Protein AF-A0AAU9UPU5-F1 (afdb_monomer)

Solvent-accessible surface area (backbone atoms only — not comparable to full-atom values): 10399 Å² total; per-residue (Å²): 102,72,66,63,55,52,35,50,75,67,68,75,51,56,76,68,58,52,52,52,48,52,71,71,62,51,58,56,67,58,49,52,31,42,51,26,51,74,71,73,43,89,63,78,90,75,78,56,68,68,60,50,52,50,53,52,50,42,36,72,77,32,57,67,57,37,53,50,56,28,58,77,49,67,58,55,52,82,56,70,72,55,53,53,55,62,55,66,74,54,82,80,69,72,77,83,51,70,66,56,53,53,51,52,50,55,53,47,73,74,38,99,54,90,79,84,83,83,89,46,75,48,81,42,84,49,78,65,52,82,43,80,38,84,85,82,71,45,76,44,37,47,65,71,87,70,80,70,81,92,54,96,83,55,58,65,26,49,60,46,81,44,77,56,85,130

Structure (mmCIF, N/CA/C/O backbone):
data_AF-A0AAU9UPU5-F1
#
_entry.id   AF-A0AAU9UPU5-F1
#
loop_
_atom_site.group_PDB
_atom_site.id
_atom_site.type_symbol
_atom_site.label_atom_id
_atom_site.label_alt_id
_atom_site.label_comp_id
_atom_site.label_asym_id
_atom_site.label_entity_id
_atom_site.label_seq_id
_atom_site.pdbx_PDB_ins_code
_atom_site.Cartn_x
_atom_site.Cartn_y
_atom_site.Cartn_z
_atom_site.occupancy
_atom_site.B_iso_or_equiv
_atom_site.auth_seq_id
_atom_site.auth_comp_id
_atom_site.auth_asym_id
_atom_site.auth_atom_id
_atom_site.pdbx_PDB_model_num
ATOM 1 N N . MET A 1 1 ? -16.193 -2.810 20.680 1.00 52.62 1 MET A N 1
ATOM 2 C CA . MET A 1 1 ? -16.880 -3.700 21.643 1.00 52.62 1 MET A CA 1
ATOM 3 C C . MET A 1 1 ? -17.464 -2.998 22.872 1.00 52.62 1 MET A C 1
ATOM 5 O O . MET A 1 1 ? -18.493 -3.459 23.329 1.00 52.62 1 MET A O 1
ATOM 9 N N . ILE A 1 2 ? -16.919 -1.869 23.353 1.00 50.88 2 ILE A N 1
ATOM 10 C CA . ILE A 1 2 ? -17.401 -1.169 24.572 1.00 50.88 2 ILE A CA 1
ATOM 11 C C . ILE A 1 2 ? -18.915 -0.845 24.542 1.00 50.88 2 ILE A C 1
ATOM 13 O O . ILE A 1 2 ? -19.618 -1.063 25.519 1.00 50.88 2 ILE A O 1
ATOM 17 N N . PHE A 1 3 ? -19.450 -0.414 23.395 1.00 55.78 3 PHE A N 1
ATOM 18 C CA . PHE A 1 3 ? -20.846 0.033 23.287 1.00 55.78 3 PHE A CA 1
ATOM 19 C C . PHE A 1 3 ? -21.888 -1.099 23.359 1.00 55.78 3 PHE A C 1
ATOM 21 O O . PHE A 1 3 ? -22.980 -0.901 23.877 1.00 55.78 3 PHE A O 1
ATOM 28 N N . LYS A 1 4 ? -21.567 -2.297 22.854 1.00 60.09 4 LYS A N 1
ATOM 29 C CA . LYS A 1 4 ? -22.491 -3.447 22.846 1.00 60.09 4 LYS A CA 1
ATOM 30 C C . LYS A 1 4 ? -22.747 -3.949 24.262 1.00 60.09 4 LYS A C 1
ATOM 32 O O . LYS A 1 4 ? -23.889 -4.228 24.621 1.00 60.09 4 LYS A O 1
ATOM 37 N N . ASP A 1 5 ? -21.685 -4.021 25.054 1.00 64.50 5 ASP A N 1
ATOM 38 C CA . ASP A 1 5 ? -21.752 -4.499 26.429 1.00 64.50 5 ASP A CA 1
ATOM 39 C C . ASP A 1 5 ? -22.408 -3.452 27.340 1.00 64.50 5 ASP A C 1
ATOM 41 O O . ASP A 1 5 ? -23.232 -3.815 28.173 1.00 64.50 5 ASP A O 1
ATOM 45 N N . GLU A 1 6 ? -22.164 -2.154 27.113 1.00 68.19 6 GLU A N 1
ATOM 46 C CA . GLU A 1 6 ? -22.852 -1.066 27.827 1.00 68.19 6 GLU A CA 1
ATOM 47 C C . GLU A 1 6 ? -24.354 -0.991 27.506 1.00 68.19 6 GLU A C 1
ATOM 49 O O . GLU A 1 6 ? -25.174 -0.822 28.412 1.00 68.19 6 GLU A O 1
ATOM 54 N N . LEU A 1 7 ? -24.741 -1.140 26.234 1.00 68.12 7 LEU A N 1
ATOM 55 C CA . LEU A 1 7 ? -26.146 -1.125 25.812 1.00 68.12 7 LEU A CA 1
ATOM 56 C C . LEU A 1 7 ? -26.923 -2.334 26.346 1.00 68.12 7 LEU A C 1
ATOM 58 O O . LEU A 1 7 ? -28.079 -2.191 26.750 1.00 68.12 7 LEU A O 1
ATOM 62 N N . LYS A 1 8 ? -26.274 -3.505 26.389 1.00 67.31 8 LYS A N 1
ATOM 63 C CA . LYS A 1 8 ? -26.828 -4.714 27.007 1.00 67.31 8 LYS A CA 1
ATOM 64 C C . LYS A 1 8 ? -26.928 -4.578 28.525 1.00 67.31 8 LYS A C 1
ATOM 66 O O . LYS A 1 8 ? -27.978 -4.881 29.076 1.00 67.31 8 LYS A O 1
ATOM 71 N N . GLN A 1 9 ? -25.889 -4.075 29.198 1.00 74.81 9 GLN A N 1
ATOM 72 C CA . GLN A 1 9 ? -25.905 -3.868 30.654 1.00 74.81 9 GLN A CA 1
ATOM 73 C C . GLN A 1 9 ? -26.984 -2.878 31.099 1.00 74.81 9 GLN A C 1
ATOM 75 O O . GLN A 1 9 ? -27.560 -3.043 32.170 1.00 74.81 9 GLN A O 1
ATOM 80 N N . LYS A 1 10 ? -27.283 -1.865 30.279 1.00 81.25 10 LYS A N 1
ATOM 81 C CA . LYS A 1 10 ? -28.344 -0.888 30.556 1.00 81.25 10 LYS A CA 1
ATOM 82 C C . LYS A 1 10 ? -29.735 -1.314 30.066 1.00 81.25 10 LYS A C 1
ATOM 84 O O . LYS A 1 10 ? -30.668 -0.529 30.201 1.00 81.25 10 LYS A O 1
ATOM 89 N N . ASN A 1 11 ? -29.894 -2.528 29.522 1.00 73.12 11 ASN A N 1
ATOM 90 C CA . ASN A 1 11 ? -31.149 -3.036 28.944 1.00 73.12 11 ASN A CA 1
ATOM 91 C C . ASN A 1 11 ? -31.765 -2.121 27.863 1.00 73.12 11 ASN A C 1
ATOM 93 O O . ASN A 1 11 ? -32.976 -2.114 27.658 1.00 73.12 11 ASN A O 1
ATOM 97 N N . PHE A 1 12 ? -30.949 -1.346 27.145 1.00 76.94 12 PHE A N 1
ATOM 98 C CA . PHE A 1 12 ? -31.461 -0.404 26.143 1.00 76.94 12 PHE A CA 1
ATOM 99 C C . PHE A 1 12 ? -31.819 -1.059 24.811 1.00 76.94 12 PHE A C 1
ATOM 101 O O . PHE A 1 12 ? -32.556 -0.469 24.026 1.00 76.94 12 PHE A O 1
ATOM 108 N N . VAL A 1 13 ? -31.295 -2.255 24.530 1.00 77.12 13 VAL A N 1
ATOM 109 C CA . VAL A 1 13 ? -31.491 -2.913 23.237 1.00 77.12 13 VAL A CA 1
ATOM 110 C C . VAL A 1 13 ? -31.549 -4.433 23.403 1.00 77.12 13 VAL A C 1
ATOM 112 O O . VAL A 1 13 ? -30.810 -5.005 24.206 1.00 77.12 13 VAL A O 1
ATOM 115 N N . SER A 1 14 ? -32.412 -5.090 22.621 1.00 79.69 14 SER A N 1
ATOM 116 C CA . SER A 1 14 ? -32.501 -6.554 22.566 1.00 79.69 14 SER A CA 1
ATOM 117 C C . SER A 1 14 ? -31.230 -7.182 21.972 1.00 79.69 14 SER A C 1
ATOM 119 O O . SER A 1 14 ? -30.444 -6.518 21.289 1.00 79.69 14 SER A O 1
ATOM 121 N N . HIS A 1 15 ? -31.028 -8.484 22.204 1.00 71.38 15 HIS A N 1
ATOM 122 C CA . HIS A 1 15 ? -29.865 -9.201 21.678 1.00 71.38 15 HIS A CA 1
ATOM 123 C C . HIS A 1 15 ? -29.801 -9.181 20.142 1.00 71.38 15 HIS A C 1
ATOM 125 O O . HIS A 1 15 ? -28.729 -8.946 19.590 1.00 71.38 15 HIS A O 1
ATOM 131 N N . GLU A 1 16 ? -30.935 -9.382 19.466 1.00 76.69 16 GLU A N 1
ATOM 132 C CA . GLU A 1 16 ? -31.026 -9.381 17.999 1.00 76.69 16 GLU A CA 1
ATOM 133 C C . GLU A 1 16 ? -30.759 -7.991 17.419 1.00 76.69 16 GLU A C 1
ATOM 135 O O . GLU A 1 16 ? -29.966 -7.828 16.494 1.00 76.69 16 GLU A O 1
ATOM 140 N N . SER A 1 17 ? -31.344 -6.958 18.025 1.00 73.56 17 SER A N 1
ATOM 141 C CA . SER A 1 17 ? -31.123 -5.570 17.622 1.00 73.56 17 SER A CA 1
ATOM 142 C C . SER A 1 17 ? -29.662 -5.139 17.807 1.00 73.56 17 SER A C 1
ATOM 144 O O . SER A 1 17 ? -29.145 -4.365 17.010 1.00 73.56 17 SER A O 1
ATOM 146 N N . ALA A 1 18 ? -28.968 -5.654 18.827 1.00 67.00 18 ALA A N 1
ATOM 147 C CA . ALA A 1 18 ? -27.550 -5.371 19.043 1.00 67.00 18 ALA A CA 1
ATOM 148 C C . ALA A 1 18 ? -26.640 -5.992 17.967 1.00 67.00 18 ALA A C 1
ATOM 150 O O . ALA A 1 18 ? -25.597 -5.416 17.666 1.00 67.00 18 ALA A O 1
ATOM 151 N N . ILE A 1 19 ? -27.020 -7.144 17.402 1.00 68.56 19 ILE A N 1
ATOM 152 C CA . ILE A 1 19 ? -26.294 -7.780 16.291 1.00 68.56 19 ILE A CA 1
ATOM 153 C C . ILE A 1 19 ? -26.482 -6.959 15.011 1.00 68.56 19 ILE A C 1
ATOM 155 O O . ILE A 1 19 ? -25.497 -6.585 14.382 1.00 68.56 19 ILE A O 1
ATOM 159 N N . LEU A 1 20 ? -27.723 -6.579 14.690 1.00 70.69 20 LEU A N 1
ATOM 160 C CA . LEU A 1 20 ? -28.028 -5.707 13.548 1.00 70.69 20 LEU A CA 1
ATOM 161 C C . LEU A 1 20 ? -27.286 -4.365 13.618 1.00 70.69 20 LEU A C 1
ATOM 163 O O . LEU A 1 20 ? -26.744 -3.892 12.623 1.00 70.69 20 LEU A O 1
ATOM 167 N N . LEU A 1 21 ? -27.219 -3.753 14.804 1.00 67.00 21 LEU A N 1
ATOM 168 C CA . LEU A 1 21 ? -26.481 -2.504 15.000 1.00 67.00 21 LEU A CA 1
ATOM 169 C C . LEU A 1 21 ? -24.981 -2.659 14.720 1.00 67.00 21 LEU A C 1
ATOM 171 O O . LEU A 1 21 ? -24.366 -1.725 14.217 1.00 67.00 21 LEU A O 1
ATOM 175 N N . GLU A 1 22 ? -24.390 -3.812 15.023 1.00 65.06 22 GLU A N 1
ATOM 176 C CA . GLU A 1 22 ? -22.975 -4.086 14.753 1.00 65.06 22 GLU A CA 1
ATOM 177 C C . GLU A 1 22 ? -22.704 -4.233 13.248 1.00 65.06 22 GLU A C 1
ATOM 179 O O . GLU A 1 22 ? -21.711 -3.706 12.749 1.00 65.06 22 GLU A O 1
ATOM 184 N N . GLU A 1 23 ? -23.624 -4.856 12.512 1.00 67.75 23 GLU A N 1
ATOM 185 C CA . GLU A 1 23 ? -23.550 -4.964 11.051 1.00 67.75 23 GLU A CA 1
ATOM 186 C C . GLU A 1 23 ? -23.752 -3.608 10.355 1.00 67.75 23 GLU A C 1
ATOM 188 O O . GLU A 1 23 ? -23.053 -3.291 9.393 1.00 67.75 23 GLU A O 1
ATOM 193 N N . CYS A 1 24 ? -24.671 -2.773 10.851 1.00 64.69 24 CYS A N 1
ATOM 194 C CA . CYS A 1 24 ? -24.967 -1.471 10.250 1.00 64.69 24 CYS A CA 1
ATOM 195 C C . CYS A 1 24 ? -23.938 -0.383 10.583 1.00 64.69 24 CYS A C 1
ATOM 197 O O . CYS A 1 24 ? -23.727 0.527 9.782 1.00 64.69 24 CYS A O 1
ATOM 199 N N . ALA A 1 25 ? -23.328 -0.425 11.770 1.00 62.22 25 ALA A N 1
ATOM 200 C CA . ALA A 1 25 ? -22.508 0.678 12.264 1.00 62.22 25 ALA A CA 1
ATOM 201 C C . ALA A 1 25 ? -21.052 0.644 11.744 1.00 62.22 25 ALA A C 1
ATOM 203 O O . ALA A 1 25 ? -20.288 1.585 11.966 1.00 62.22 25 ALA A O 1
ATOM 204 N N . GLY A 1 26 ? -20.666 -0.396 10.999 1.00 69.81 26 GLY A N 1
ATOM 205 C CA . GLY A 1 26 ? -19.328 -0.522 10.423 1.00 69.81 26 GLY A CA 1
ATOM 206 C C . GLY A 1 26 ? -18.261 -0.871 11.465 1.00 69.81 26 GLY A C 1
ATOM 207 O O . GLY A 1 26 ? -18.549 -1.460 12.504 1.00 69.81 26 GLY A O 1
ATOM 208 N N . SER A 1 27 ? -16.994 -0.537 11.186 1.00 79.31 27 SER A N 1
ATOM 209 C CA . SER A 1 27 ? -15.873 -0.915 12.062 1.00 79.31 27 SER A CA 1
ATOM 210 C C . SER A 1 27 ? -16.070 -0.376 13.494 1.00 79.31 27 SER A C 1
ATOM 212 O O . SER A 1 27 ? -16.166 0.842 13.681 1.00 79.31 27 SER A O 1
ATOM 214 N N . PRO A 1 28 ? -16.044 -1.234 14.537 1.00 79.12 28 PRO A N 1
ATOM 215 C CA . PRO A 1 28 ? -16.175 -0.790 15.927 1.00 79.12 28 PRO A CA 1
ATOM 216 C C . PRO A 1 28 ? -15.097 0.220 16.340 1.00 79.12 28 PRO A C 1
ATOM 218 O O . PRO A 1 28 ? -15.329 1.097 17.178 1.00 79.12 28 PRO A O 1
ATOM 221 N N . GLU A 1 29 ? -13.904 0.109 15.751 1.00 84.94 29 GLU A N 1
ATOM 222 C CA . GLU A 1 29 ? -12.823 1.063 15.972 1.00 84.94 29 GLU A CA 1
ATOM 223 C C . GLU A 1 29 ? -13.163 2.432 15.363 1.00 84.94 29 GLU A C 1
ATOM 225 O O . GLU A 1 29 ? -12.948 3.461 16.003 1.00 84.94 29 GLU A O 1
ATOM 230 N N . PHE A 1 30 ? -13.754 2.460 14.167 1.00 84.94 30 PHE A N 1
ATOM 231 C CA . PHE A 1 30 ? -14.155 3.702 13.509 1.00 84.94 30 PHE A CA 1
ATOM 232 C C . PHE A 1 30 ? -15.189 4.473 14.342 1.00 84.94 30 PHE A C 1
ATOM 234 O O . PHE A 1 30 ? -14.986 5.651 14.640 1.00 84.94 30 PHE A O 1
ATOM 241 N N . LEU A 1 31 ? -16.230 3.788 14.820 1.00 83.56 31 LEU A N 1
ATOM 242 C CA . LEU A 1 31 ? -17.267 4.382 15.671 1.00 83.56 31 LEU A CA 1
ATOM 243 C C . LEU A 1 31 ? -16.703 4.961 16.970 1.00 83.56 31 LEU A C 1
ATOM 245 O O . LEU A 1 31 ? -17.003 6.093 17.342 1.00 83.56 31 LEU A O 1
ATOM 249 N N . SER A 1 32 ? -15.855 4.197 17.665 1.00 85.19 32 SER A N 1
ATOM 250 C CA . SER A 1 32 ? -15.246 4.666 18.917 1.00 85.19 32 SER A CA 1
ATOM 251 C C . SER A 1 32 ? -14.386 5.914 18.702 1.00 85.19 32 SER A C 1
ATOM 253 O O . SER A 1 32 ? -14.475 6.865 19.477 1.00 85.19 32 SER A O 1
ATOM 255 N N . ARG A 1 33 ? -13.624 5.973 17.603 1.00 88.12 33 ARG A N 1
ATOM 256 C CA . ARG A 1 33 ? -12.856 7.165 17.213 1.00 88.12 33 ARG A CA 1
ATOM 257 C C . ARG A 1 33 ? -13.751 8.365 16.915 1.00 88.12 33 ARG A C 1
ATOM 259 O O . ARG A 1 33 ? -13.420 9.468 17.345 1.00 88.12 33 ARG A O 1
ATOM 266 N N . GLN A 1 34 ? -14.873 8.175 16.219 1.00 86.75 34 GLN A N 1
ATOM 267 C CA . GLN A 1 34 ? -15.841 9.253 15.987 1.00 86.75 34 GLN A CA 1
ATOM 268 C C . GLN A 1 34 ? -16.391 9.809 17.303 1.00 86.75 34 GLN A C 1
ATOM 270 O O . GLN A 1 34 ? -16.428 11.026 17.486 1.00 86.75 34 GLN A O 1
ATOM 275 N N . ILE A 1 35 ? -16.753 8.933 18.242 1.00 85.31 35 ILE A N 1
ATOM 276 C CA . ILE A 1 35 ? -17.250 9.334 19.563 1.00 85.31 35 ILE A CA 1
ATOM 277 C C . ILE A 1 35 ? -16.186 10.135 20.319 1.00 85.31 35 ILE A C 1
ATOM 279 O O . ILE A 1 35 ? -16.488 11.226 20.800 1.00 85.31 35 ILE A O 1
ATOM 283 N N . PHE A 1 36 ? -14.941 9.650 20.382 1.00 88.50 36 PHE A N 1
ATOM 284 C CA . PHE A 1 36 ? -13.852 10.375 21.044 1.00 88.50 36 PHE A CA 1
ATOM 285 C C . PHE A 1 36 ? -13.644 11.764 20.437 1.00 88.50 36 PHE A C 1
ATOM 287 O O . PHE A 1 36 ? -13.553 12.747 21.169 1.00 88.50 36 PHE A O 1
ATOM 294 N N . LYS A 1 37 ? -13.665 11.877 19.103 1.00 86.62 37 LYS A N 1
ATOM 295 C CA . LYS A 1 37 ? -13.571 13.172 18.416 1.00 86.62 37 LYS A CA 1
ATOM 296 C C . LYS A 1 37 ? -14.721 14.112 18.755 1.00 86.62 37 LYS A C 1
ATOM 298 O O . LYS A 1 37 ? -14.471 15.291 18.985 1.00 86.62 37 LYS A O 1
ATOM 303 N N . HIS A 1 38 ? -15.952 13.610 18.813 1.00 85.81 38 HIS A N 1
ATOM 304 C CA . HIS A 1 38 ? -17.111 14.414 19.207 1.00 85.81 38 HIS A CA 1
ATOM 305 C C . HIS A 1 38 ? -17.072 14.845 20.677 1.00 85.81 38 HIS A C 1
ATOM 307 O O . HIS A 1 38 ? -17.527 15.939 20.994 1.00 85.81 38 HIS A O 1
ATOM 313 N N . ARG A 1 39 ? -16.508 14.019 21.566 1.00 87.00 39 ARG A N 1
ATOM 314 C CA . ARG A 1 39 ? -16.336 14.334 22.995 1.00 87.00 39 ARG A CA 1
ATOM 315 C C . ARG A 1 39 ? -15.109 15.203 23.296 1.00 87.00 39 ARG A C 1
ATOM 317 O O . ARG A 1 39 ? -14.938 15.625 24.432 1.00 87.00 39 ARG A O 1
ATOM 324 N N . GLY A 1 40 ? -14.250 15.467 22.307 1.00 85.12 40 GLY A N 1
ATOM 325 C CA . GLY A 1 40 ? -12.970 16.155 22.514 1.00 85.12 40 GLY A CA 1
ATOM 326 C C . GLY A 1 40 ? -11.920 15.305 23.241 1.00 85.12 40 GLY A C 1
ATOM 327 O O . GLY A 1 40 ? -10.920 15.831 23.723 1.00 85.12 40 GLY A O 1
ATOM 328 N N . GLU A 1 41 ? -12.129 13.991 23.315 1.00 87.38 41 GLU A N 1
ATOM 329 C CA . GLU A 1 41 ? -11.238 13.042 23.974 1.00 87.38 41 GLU A CA 1
ATOM 330 C C . GLU A 1 41 ? -10.101 12.586 23.035 1.00 87.38 41 GLU A C 1
ATOM 332 O O . GLU A 1 41 ? -10.257 12.530 21.805 1.00 87.38 41 GLU A O 1
ATOM 337 N N . PRO A 1 42 ? -8.925 12.233 23.585 1.00 84.00 42 PRO A N 1
ATOM 338 C CA . PRO A 1 42 ? -7.803 11.768 22.784 1.00 84.00 42 PRO A CA 1
ATOM 339 C C . PRO A 1 42 ? -8.099 10.411 22.131 1.00 84.00 42 PRO A C 1
ATOM 341 O O . PRO A 1 42 ? -8.410 9.426 22.793 1.00 84.00 42 PRO A O 1
ATOM 344 N N . CYS A 1 43 ? -7.931 10.336 20.809 1.00 85.44 43 CYS A N 1
ATOM 345 C CA . CYS A 1 43 ? -8.063 9.081 20.070 1.00 85.44 43 CYS A CA 1
ATOM 346 C C . CYS A 1 43 ? -6.807 8.198 20.203 1.00 85.44 43 CYS A C 1
ATOM 348 O O . CYS A 1 43 ? -5.684 8.721 20.234 1.00 85.44 43 CYS A O 1
ATOM 350 N N . PRO A 1 44 ? -6.953 6.860 20.160 1.00 85.50 44 PRO A N 1
ATOM 351 C CA . PRO A 1 44 ? -5.821 5.943 20.090 1.00 85.50 44 PRO A CA 1
ATOM 352 C C . PRO A 1 44 ? -4.896 6.238 18.900 1.00 85.50 44 PRO A C 1
ATOM 354 O O . PRO A 1 44 ? -5.335 6.435 17.763 1.00 85.50 44 PRO A O 1
ATOM 357 N N . ARG A 1 45 ? -3.579 6.220 19.146 1.00 84.12 45 ARG A N 1
ATOM 358 C CA . ARG A 1 45 ? -2.568 6.474 18.101 1.00 84.12 45 ARG A CA 1
ATOM 359 C C . ARG A 1 45 ? -2.423 5.326 17.100 1.00 84.12 45 ARG A C 1
ATOM 361 O O . ARG A 1 45 ? -2.023 5.567 15.965 1.00 84.12 45 ARG A O 1
ATOM 368 N N . LYS A 1 46 ? -2.701 4.091 17.526 1.00 88.00 46 LYS A N 1
ATOM 369 C CA . LYS A 1 46 ? -2.621 2.888 16.686 1.00 88.00 46 LYS A CA 1
ATOM 370 C C . LYS A 1 46 ? -3.949 2.672 15.972 1.00 88.00 46 LYS A C 1
ATOM 372 O O . LYS A 1 46 ? -4.986 2.778 16.615 1.00 88.00 46 LYS A O 1
ATOM 377 N N . TYR A 1 47 ? -3.879 2.370 14.682 1.00 90.06 47 TYR A N 1
ATOM 378 C CA . TYR A 1 47 ? -5.028 2.027 13.848 1.00 90.06 47 TYR A CA 1
ATOM 379 C C . TYR A 1 47 ? -5.047 0.516 13.638 1.00 90.06 47 TYR A C 1
ATOM 381 O O . TYR A 1 47 ? -3.989 -0.068 13.383 1.00 90.06 47 TYR A O 1
ATOM 389 N N . GLY A 1 48 ? -6.215 -0.103 13.764 1.00 89.88 48 GLY A N 1
ATOM 390 C CA . GLY A 1 48 ? -6.422 -1.507 13.439 1.00 89.88 48 GLY A CA 1
ATOM 391 C C . GLY A 1 48 ? -6.340 -1.775 11.938 1.00 89.88 48 GLY A C 1
ATOM 392 O O . GLY A 1 48 ? -6.296 -0.861 11.107 1.00 89.88 48 GLY A O 1
ATOM 393 N N . GLU A 1 49 ? -6.302 -3.059 11.584 1.00 88.50 49 GLU A N 1
ATOM 394 C CA . GLU A 1 49 ? -6.142 -3.478 10.192 1.00 88.50 49 GLU A CA 1
ATOM 395 C C . GLU A 1 49 ? -7.304 -3.054 9.300 1.00 88.50 49 GLU A C 1
ATOM 397 O O . GLU A 1 49 ? -7.067 -2.683 8.155 1.00 88.50 49 GLU A O 1
ATOM 402 N N . 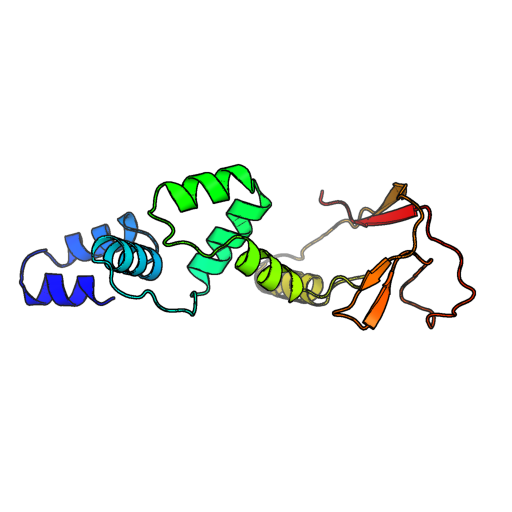ASP A 1 50 ? -8.536 -3.081 9.805 1.00 87.19 50 ASP A N 1
ATOM 403 C CA . ASP A 1 50 ? -9.722 -2.772 9.001 1.00 87.19 50 ASP A CA 1
ATOM 404 C C . ASP A 1 50 ? -9.744 -1.304 8.581 1.00 87.19 50 ASP A C 1
ATOM 406 O O . ASP A 1 50 ? -9.942 -0.999 7.404 1.00 87.19 50 ASP A O 1
ATOM 410 N N . ILE A 1 51 ? -9.443 -0.396 9.518 1.00 89.94 51 ILE A N 1
ATOM 411 C CA . ILE A 1 51 ? -9.294 1.032 9.218 1.00 89.94 51 ILE A CA 1
ATOM 412 C C . ILE A 1 51 ? -8.136 1.237 8.241 1.00 89.94 51 ILE A C 1
ATOM 414 O O . ILE A 1 51 ? -8.298 1.906 7.225 1.00 89.94 51 ILE A O 1
ATOM 418 N N . ARG A 1 52 ? -6.985 0.596 8.483 1.00 91.31 52 ARG A N 1
ATOM 419 C CA . ARG A 1 52 ? -5.825 0.704 7.590 1.00 91.31 52 ARG A CA 1
ATOM 420 C C . ARG A 1 52 ? -6.146 0.228 6.168 1.00 91.31 52 ARG A C 1
ATOM 422 O O . ARG A 1 52 ? -5.770 0.905 5.214 1.00 91.31 52 ARG A O 1
ATOM 429 N N . LYS A 1 53 ? -6.839 -0.905 6.013 1.00 90.38 53 LYS A N 1
ATOM 430 C CA . LYS A 1 53 ? -7.278 -1.441 4.713 1.00 90.38 53 LYS A CA 1
ATOM 431 C C . LYS A 1 53 ? -8.235 -0.472 4.022 1.00 90.38 53 LYS A C 1
ATOM 433 O O . LYS A 1 53 ? -8.024 -0.164 2.850 1.00 90.38 53 LYS A O 1
ATOM 438 N N . PHE A 1 54 ? -9.236 0.038 4.7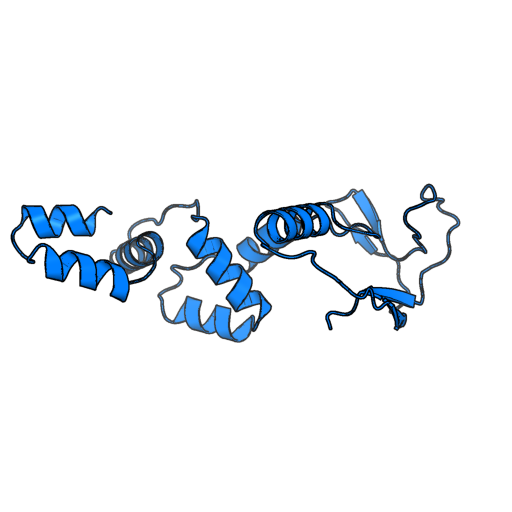39 1.00 91.81 54 PHE A N 1
ATOM 439 C CA . PHE A 1 54 ? -10.188 1.017 4.214 1.00 91.81 54 PHE A CA 1
ATOM 440 C C . PHE A 1 54 ? -9.492 2.301 3.742 1.00 91.81 54 PHE A C 1
ATOM 442 O O . PHE A 1 54 ? -9.652 2.695 2.588 1.00 91.81 54 PHE A O 1
ATOM 449 N N . ASP A 1 55 ? -8.664 2.911 4.593 1.00 92.88 55 ASP A N 1
ATOM 450 C CA . ASP A 1 55 ? -7.994 4.184 4.315 1.00 92.88 55 ASP A CA 1
ATOM 451 C C . ASP A 1 55 ? -7.029 4.085 3.134 1.00 92.88 55 ASP A C 1
ATOM 453 O O . ASP A 1 55 ? -7.028 4.949 2.254 1.00 92.88 55 ASP A O 1
ATOM 457 N N . LEU A 1 56 ? -6.215 3.022 3.092 1.00 92.06 56 LEU A N 1
ATOM 458 C CA . LEU A 1 56 ? -5.296 2.781 1.981 1.00 92.06 56 LEU A CA 1
ATOM 459 C C . LEU A 1 56 ? -6.067 2.579 0.678 1.00 92.06 56 LEU A C 1
ATOM 461 O O . LEU A 1 56 ? -5.739 3.224 -0.315 1.00 92.06 56 LEU A O 1
ATOM 465 N N . THR A 1 57 ? -7.121 1.760 0.697 1.00 91.81 57 THR A N 1
ATOM 466 C CA . THR A 1 57 ? -7.945 1.487 -0.490 1.00 91.81 57 THR A CA 1
ATOM 467 C C . THR A 1 57 ? -8.613 2.760 -1.001 1.00 91.81 57 THR A C 1
ATOM 469 O O . THR A 1 57 ? -8.493 3.090 -2.179 1.00 91.81 57 THR A O 1
ATOM 472 N N . LEU A 1 58 ? -9.272 3.521 -0.126 1.00 93.00 58 LEU A N 1
ATOM 473 C CA . LEU A 1 58 ? -9.963 4.747 -0.514 1.00 93.00 58 LEU A CA 1
ATOM 474 C C . LEU A 1 58 ? -8.986 5.799 -1.051 1.00 93.00 58 LEU A C 1
ATOM 476 O O . LEU A 1 58 ? -9.260 6.428 -2.070 1.00 93.00 58 LEU A O 1
ATOM 480 N N . ASN A 1 59 ? -7.833 5.972 -0.400 1.00 93.81 59 ASN A N 1
ATOM 481 C CA . ASN A 1 59 ? -6.811 6.907 -0.860 1.00 93.81 59 ASN A CA 1
ATOM 482 C C . ASN A 1 59 ? -6.159 6.467 -2.177 1.00 93.81 59 ASN A C 1
ATOM 484 O O . ASN A 1 59 ? -5.830 7.328 -2.987 1.00 93.81 59 ASN A O 1
ATOM 488 N N . PHE A 1 60 ? -5.975 5.161 -2.396 1.00 89.62 60 PHE A N 1
ATOM 489 C CA . PHE A 1 60 ? -5.486 4.617 -3.665 1.00 89.62 60 PHE A CA 1
ATOM 490 C C . PHE A 1 60 ? -6.464 4.901 -4.810 1.00 89.62 60 PHE A C 1
ATOM 492 O O . PHE A 1 60 ? -6.049 5.338 -5.878 1.00 89.62 60 PHE A O 1
ATOM 499 N N . LEU A 1 61 ? -7.766 4.711 -4.571 1.00 91.38 61 LEU A N 1
ATOM 500 C CA . LEU A 1 61 ? -8.805 4.989 -5.565 1.00 91.38 61 LEU A CA 1
ATOM 501 C C . LEU A 1 61 ? -8.960 6.490 -5.837 1.00 91.38 61 LEU A C 1
ATOM 503 O O . LEU A 1 61 ? -9.109 6.906 -6.984 1.00 91.38 61 LEU A O 1
ATOM 507 N N . SER A 1 62 ? -8.964 7.317 -4.789 1.00 94.81 62 SER A N 1
ATOM 508 C CA . SER A 1 62 ? -9.065 8.769 -4.916 1.00 94.81 62 SER A CA 1
ATOM 509 C C . SER A 1 62 ? -8.600 9.482 -3.640 1.00 94.81 62 SER A C 1
ATOM 511 O O . SER A 1 62 ? -9.340 9.543 -2.650 1.00 94.81 62 SER A O 1
ATOM 513 N N . PRO A 1 63 ? -7.430 10.152 -3.662 1.00 93.69 63 PRO A N 1
ATOM 514 C CA . PRO A 1 63 ? -6.972 10.975 -2.540 1.00 93.69 63 PRO A CA 1
ATOM 515 C C . PRO A 1 63 ? -7.951 12.106 -2.191 1.00 93.69 63 PRO A C 1
ATOM 517 O O . PRO A 1 63 ? -8.061 12.519 -1.034 1.00 93.69 63 PRO A O 1
ATOM 520 N N . LYS A 1 64 ? -8.698 12.605 -3.189 1.00 94.06 64 LYS A N 1
ATOM 521 C CA . LYS A 1 64 ? -9.749 13.614 -2.990 1.00 94.06 64 LYS A CA 1
ATOM 522 C C . LYS A 1 64 ? -10.926 13.039 -2.202 1.00 94.06 64 LYS A C 1
ATOM 524 O O . LYS A 1 64 ? -11.377 13.684 -1.258 1.00 94.06 64 LYS A O 1
ATOM 529 N N . ALA A 1 65 ? -11.380 11.833 -2.551 1.00 94.38 65 ALA A N 1
ATOM 530 C CA . ALA A 1 65 ? -12.443 11.149 -1.818 1.00 94.38 65 ALA A CA 1
ATOM 531 C C . ALA A 1 65 ? -12.010 10.844 -0.379 1.00 94.38 65 ALA A C 1
ATOM 533 O O . ALA A 1 65 ? -12.762 11.115 0.552 1.00 94.38 65 ALA A O 1
ATOM 534 N N . TYR A 1 66 ? -10.769 10.386 -0.184 1.00 94.56 66 TYR A N 1
ATOM 535 C CA . TYR A 1 66 ? -10.211 10.183 1.152 1.00 94.56 66 TYR A CA 1
ATOM 536 C C . TYR A 1 66 ? -10.238 11.466 1.992 1.00 94.56 66 TYR A C 1
ATOM 538 O O . TYR A 1 66 ? -10.728 11.468 3.122 1.00 94.56 66 TYR A O 1
ATOM 546 N N . LYS A 1 67 ? -9.758 12.585 1.431 1.00 94.75 67 LYS A N 1
ATOM 547 C CA . LYS A 1 67 ? -9.754 13.877 2.127 1.00 94.75 67 LYS A CA 1
ATOM 548 C C . LYS A 1 67 ? -11.171 14.328 2.486 1.00 94.75 67 LYS A C 1
ATOM 550 O O . LYS A 1 67 ? -11.372 14.786 3.606 1.00 94.75 67 LYS A O 1
ATOM 555 N N . PHE A 1 68 ? -12.129 14.157 1.573 1.00 95.19 68 PHE A N 1
ATOM 556 C CA . PHE A 1 68 ? -13.540 14.452 1.817 1.00 95.19 68 PHE A CA 1
ATOM 557 C C . PHE A 1 68 ? -14.085 13.639 2.998 1.00 95.19 68 PHE A C 1
ATOM 559 O O . PHE A 1 68 ? -14.493 14.228 3.995 1.00 95.19 68 PHE A O 1
ATOM 566 N N . VAL A 1 69 ? -13.987 12.306 2.943 1.00 92.62 69 VAL A N 1
ATOM 567 C CA . VAL A 1 69 ? -14.465 11.405 4.007 1.00 92.62 69 VAL A CA 1
ATOM 568 C C . VAL A 1 69 ? -13.825 11.748 5.354 1.00 92.62 69 VAL A C 1
ATOM 570 O O . VAL A 1 69 ? -14.514 11.843 6.369 1.00 92.62 69 VAL A O 1
ATOM 573 N N . ARG A 1 70 ? -12.514 12.012 5.369 1.00 92.81 70 ARG A N 1
ATOM 574 C CA . ARG A 1 70 ? -11.797 12.428 6.578 1.00 92.81 70 ARG A CA 1
ATOM 575 C C . ARG A 1 70 ? -12.384 13.708 7.181 1.00 92.81 70 ARG A C 1
ATOM 577 O O . ARG A 1 70 ? -12.620 13.740 8.387 1.00 92.81 70 ARG A O 1
ATOM 584 N N . THR A 1 71 ? -12.639 14.729 6.360 1.00 92.44 71 THR A N 1
ATOM 585 C CA . THR A 1 71 ? -13.229 15.994 6.832 1.00 92.44 71 THR A CA 1
ATOM 586 C C . THR A 1 71 ? -14.676 15.835 7.294 1.00 92.44 71 THR A C 1
ATOM 588 O O . THR A 1 71 ? -15.048 16.413 8.310 1.00 92.44 71 THR A O 1
ATOM 591 N N . THR A 1 72 ? -15.476 15.010 6.610 1.00 91.06 72 THR A N 1
ATOM 592 C CA . THR A 1 72 ? -16.870 14.726 6.984 1.00 91.06 72 THR A CA 1
ATOM 593 C C . THR A 1 72 ? -16.969 14.119 8.380 1.00 91.06 72 THR A C 1
ATOM 595 O O . THR A 1 72 ? -17.886 14.436 9.129 1.00 91.06 72 THR A O 1
ATOM 598 N N . TYR A 1 73 ? -15.999 13.287 8.761 1.00 87.44 73 TYR A N 1
ATOM 599 C CA . TYR A 1 73 ? -15.989 12.589 10.044 1.00 87.44 73 TYR A CA 1
ATOM 600 C C . TYR A 1 73 ? -15.018 13.196 11.063 1.00 87.44 73 TYR A C 1
ATOM 602 O O . TYR A 1 73 ? -14.357 12.466 11.806 1.00 87.44 73 TYR A O 1
ATOM 610 N N . ASN A 1 74 ? -14.928 14.529 11.098 1.00 86.25 74 ASN A N 1
ATOM 611 C CA . ASN A 1 74 ? -14.178 15.297 12.099 1.00 86.25 74 ASN A CA 1
ATOM 612 C C . ASN A 1 74 ? -12.734 14.797 12.313 1.00 86.25 74 ASN A C 1
ATOM 614 O O . ASN A 1 74 ? -12.251 14.655 13.441 1.00 86.25 74 ASN A O 1
ATOM 618 N N . ASP A 1 75 ? -12.050 14.463 11.215 1.00 87.31 75 ASP A N 1
ATOM 619 C CA . ASP A 1 75 ? -10.657 14.027 11.225 1.00 87.31 75 ASP A CA 1
ATOM 620 C C . ASP A 1 75 ? -10.389 12.807 12.137 1.00 87.31 75 ASP A C 1
ATOM 622 O O . ASP A 1 75 ? -9.315 12.684 12.740 1.00 87.31 75 ASP A O 1
ATOM 626 N N . CYS A 1 76 ? -11.365 11.895 12.255 1.00 87.62 76 CYS A N 1
ATOM 627 C CA . CYS A 1 76 ? -11.213 10.622 12.976 1.00 87.62 76 CYS A CA 1
ATOM 628 C C . CYS A 1 76 ? -10.287 9.622 12.254 1.00 87.62 76 CYS A C 1
ATOM 630 O O . CYS A 1 76 ? -9.693 8.751 12.899 1.00 87.62 76 CYS A O 1
ATOM 632 N N . LEU A 1 77 ? -10.140 9.787 10.935 1.00 90.75 77 LEU A N 1
ATOM 633 C CA . LEU A 1 77 ? -9.254 9.010 10.074 1.00 90.75 77 LEU A CA 1
ATOM 634 C C . LEU A 1 77 ? -7.812 9.555 10.097 1.00 90.75 77 LEU A C 1
ATOM 636 O O . LEU A 1 77 ? -7.595 10.753 10.342 1.00 90.75 77 LEU A O 1
ATOM 640 N N . PRO A 1 78 ? -6.805 8.708 9.817 1.00 92.56 78 PRO A N 1
ATOM 641 C CA . PRO A 1 78 ? -5.410 9.113 9.825 1.00 92.56 78 PRO A CA 1
ATOM 642 C C . PRO A 1 78 ? -5.124 10.300 8.901 1.00 92.56 78 PRO A C 1
ATOM 644 O O . PRO A 1 78 ? -5.766 10.544 7.880 1.00 92.56 78 PRO A O 1
ATOM 647 N N . HIS A 1 79 ? -4.095 11.066 9.234 1.00 92.56 79 HIS A N 1
ATOM 648 C CA . HIS A 1 79 ? -3.614 12.102 8.330 1.00 92.56 79 HIS A CA 1
ATOM 649 C C . HIS A 1 79 ? -3.011 11.463 7.058 1.00 92.56 79 HIS A C 1
ATOM 651 O O . HIS A 1 79 ? -2.343 10.436 7.187 1.00 92.56 79 HIS A O 1
ATOM 657 N N . PRO A 1 80 ? -3.132 12.064 5.855 1.00 91.19 80 PRO A N 1
ATOM 658 C CA . PRO A 1 80 ? -2.529 11.525 4.625 1.00 91.19 80 PRO A CA 1
ATOM 659 C C . PRO A 1 80 ? -1.035 11.183 4.749 1.00 91.19 80 PRO A C 1
ATOM 661 O O . PRO A 1 80 ? -0.576 10.176 4.229 1.00 91.19 80 PRO A O 1
ATOM 664 N N . ARG A 1 81 ? -0.280 11.961 5.536 1.00 90.94 81 ARG A N 1
ATOM 665 C CA . ARG A 1 81 ? 1.131 11.668 5.864 1.00 90.94 81 ARG A CA 1
ATOM 666 C C . ARG A 1 81 ? 1.326 10.300 6.536 1.00 90.94 81 ARG A C 1
ATOM 668 O O . ARG A 1 81 ? 2.355 9.664 6.338 1.00 90.94 81 ARG A O 1
ATOM 675 N N . THR A 1 82 ? 0.371 9.859 7.351 1.00 91.75 82 THR A N 1
ATOM 676 C CA . THR A 1 82 ? 0.377 8.521 7.958 1.00 91.75 82 THR A CA 1
ATOM 677 C C . THR A 1 82 ? 0.171 7.446 6.895 1.00 91.75 82 THR A C 1
ATOM 679 O O . THR A 1 82 ? 0.885 6.450 6.917 1.00 91.75 82 THR A O 1
ATOM 682 N N . LEU A 1 83 ? -0.722 7.675 5.926 1.00 92.25 83 LEU A N 1
ATOM 683 C CA . LEU A 1 83 ? -0.925 6.760 4.800 1.00 92.25 83 LEU A CA 1
ATOM 684 C C . LEU A 1 83 ? 0.346 6.647 3.955 1.00 92.25 83 LEU A C 1
ATOM 686 O O . LEU A 1 83 ? 0.749 5.540 3.625 1.00 92.25 83 LEU A O 1
ATOM 690 N N . THR A 1 84 ? 1.038 7.758 3.680 1.00 88.44 84 THR A N 1
ATOM 691 C CA . THR A 1 84 ? 2.332 7.732 2.975 1.00 88.44 84 THR A CA 1
ATOM 692 C C . THR A 1 84 ? 3.346 6.833 3.684 1.00 88.44 84 THR A C 1
ATOM 694 O O . THR A 1 84 ? 3.992 6.017 3.039 1.00 88.44 84 THR A O 1
ATOM 697 N N . LYS A 1 85 ? 3.442 6.912 5.018 1.00 87.88 85 LYS A N 1
ATOM 698 C CA . LYS A 1 85 ? 4.318 6.0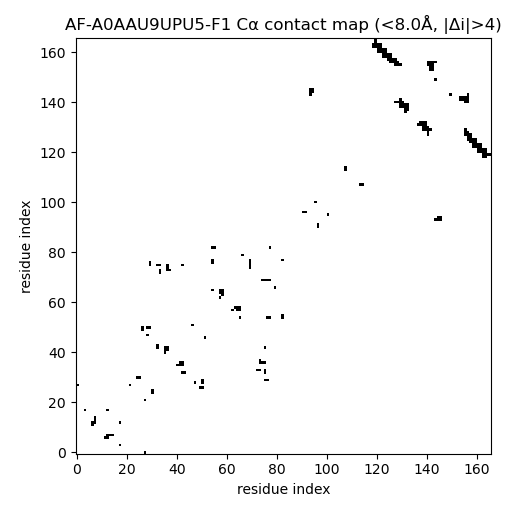20 5.798 1.00 87.88 85 LYS A CA 1
ATOM 699 C C . LYS A 1 85 ? 3.900 4.553 5.706 1.00 87.88 85 LYS A C 1
ATOM 701 O O . LYS A 1 85 ? 4.750 3.674 5.740 1.00 87.88 85 LYS A O 1
ATOM 706 N N . TRP A 1 86 ? 2.602 4.277 5.614 1.00 89.31 86 TRP A N 1
ATOM 707 C CA . TRP A 1 86 ? 2.103 2.917 5.417 1.00 89.31 86 TRP A CA 1
ATOM 708 C C . TRP A 1 86 ? 2.375 2.373 4.016 1.00 89.31 86 TRP A C 1
ATOM 710 O O . TRP A 1 86 ? 2.521 1.163 3.893 1.00 89.31 86 TRP A O 1
ATOM 720 N N . TYR A 1 87 ? 2.456 3.227 2.993 1.00 82.62 87 TYR A N 1
ATOM 721 C CA . TYR A 1 87 ? 2.905 2.829 1.656 1.00 82.62 87 TYR A CA 1
ATOM 722 C C . TYR A 1 87 ? 4.408 2.536 1.620 1.00 82.62 87 TYR A C 1
ATOM 724 O O . TYR A 1 87 ? 4.817 1.559 1.010 1.00 82.62 87 TYR A O 1
ATOM 732 N N . GLN A 1 88 ? 5.217 3.324 2.335 1.00 77.69 88 GLN A N 1
ATOM 733 C CA . GLN A 1 88 ? 6.677 3.152 2.403 1.00 77.69 88 GLN A CA 1
ATOM 734 C C . GLN A 1 88 ? 7.136 1.826 3.027 1.00 77.69 88 GLN A C 1
ATOM 736 O O . GLN A 1 88 ? 8.298 1.471 2.888 1.00 77.69 88 GLN A O 1
ATOM 741 N N . SER A 1 89 ? 6.266 1.096 3.734 1.00 68.19 89 SER A N 1
ATOM 742 C CA . SER A 1 89 ? 6.629 -0.219 4.278 1.00 68.19 89 SER A CA 1
ATOM 743 C C . SER A 1 89 ? 6.637 -1.338 3.234 1.00 68.19 89 SER A C 1
ATOM 745 O O . SER A 1 89 ? 6.941 -2.472 3.592 1.00 68.19 89 SER A O 1
ATOM 747 N N . VAL A 1 90 ? 6.222 -1.060 1.996 1.00 69.44 90 VAL A N 1
ATOM 748 C CA . VAL A 1 90 ? 6.227 -2.037 0.905 1.00 69.44 90 VAL A CA 1
ATOM 749 C C . VAL A 1 90 ? 7.529 -1.891 0.133 1.00 69.44 90 VAL A C 1
ATOM 751 O O . VAL A 1 90 ? 7.868 -0.789 -0.294 1.00 69.44 90 VAL A O 1
ATOM 754 N N . ASP A 1 91 ? 8.234 -3.006 -0.031 1.00 70.88 91 ASP A N 1
ATOM 755 C CA . ASP A 1 91 ? 9.413 -3.078 -0.882 1.00 70.88 91 ASP A CA 1
ATOM 756 C C . ASP A 1 91 ? 9.003 -2.843 -2.344 1.00 70.88 91 ASP A C 1
ATOM 758 O O . ASP A 1 91 ? 8.125 -3.529 -2.876 1.00 70.88 91 ASP A O 1
ATOM 762 N N . ALA A 1 92 ? 9.591 -1.819 -2.954 1.00 73.69 92 ALA A N 1
ATOM 763 C CA . ALA A 1 92 ? 9.324 -1.395 -4.324 1.00 73.69 92 ALA A CA 1
ATOM 764 C C . ALA A 1 92 ? 10.581 -1.507 -5.199 1.00 73.69 92 ALA A C 1
ATOM 766 O O . ALA A 1 92 ? 10.683 -0.826 -6.221 1.00 73.69 92 ALA A O 1
ATOM 767 N N . GLU A 1 93 ? 11.544 -2.334 -4.785 1.00 79.31 93 GLU A N 1
ATOM 768 C CA . GLU A 1 93 ? 12.730 -2.619 -5.582 1.00 79.31 93 GLU A CA 1
ATOM 769 C C . GLU A 1 93 ? 12.367 -3.293 -6.923 1.00 79.31 93 GLU A C 1
ATOM 771 O O . GLU A 1 93 ? 11.342 -3.981 -7.029 1.00 79.31 93 GLU A O 1
ATOM 776 N N . PRO A 1 94 ? 13.185 -3.096 -7.977 1.00 80.44 94 PRO A N 1
ATOM 777 C CA . PRO A 1 94 ? 12.937 -3.689 -9.285 1.00 80.44 94 PRO A CA 1
ATOM 778 C C . PRO A 1 94 ? 12.834 -5.215 -9.233 1.00 80.44 94 PRO A C 1
ATOM 780 O O . PRO A 1 94 ? 13.621 -5.893 -8.575 1.00 80.44 94 PRO A O 1
ATOM 783 N N . GLY A 1 95 ? 11.884 -5.762 -9.993 1.00 82.12 95 GLY A N 1
ATOM 784 C CA . GLY A 1 95 ? 11.634 -7.199 -10.075 1.00 82.12 95 GLY A CA 1
ATOM 785 C C . GLY A 1 95 ? 10.279 -7.595 -9.494 1.00 82.12 95 GLY A C 1
ATOM 786 O O . GLY A 1 95 ? 9.313 -6.833 -9.527 1.00 82.12 95 GLY A O 1
ATOM 787 N N . PHE A 1 96 ? 10.186 -8.835 -9.013 1.00 82.06 96 PHE A N 1
ATOM 788 C CA . PHE A 1 96 ? 8.955 -9.372 -8.439 1.00 82.06 96 PHE A CA 1
ATOM 789 C C . PHE A 1 96 ? 8.936 -9.192 -6.921 1.00 82.06 96 PHE A C 1
ATOM 791 O O . PHE A 1 96 ? 9.869 -9.597 -6.229 1.00 82.06 96 PHE A O 1
ATOM 798 N N . THR A 1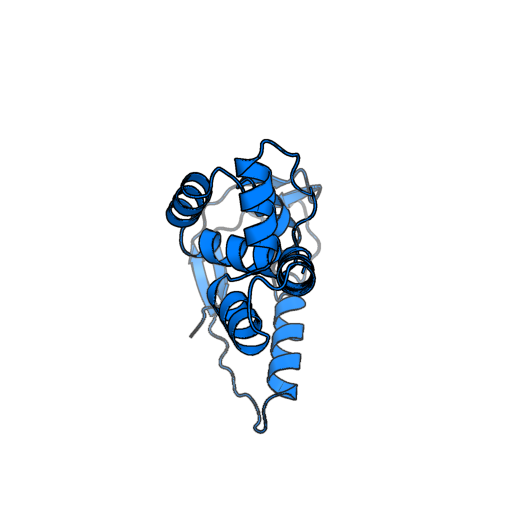 97 ? 7.828 -8.681 -6.385 1.00 83.25 97 THR A N 1
ATOM 799 C CA . THR A 1 97 ? 7.664 -8.530 -4.936 1.00 83.25 97 THR A CA 1
ATOM 800 C C . THR A 1 97 ? 7.361 -9.871 -4.265 1.00 83.25 97 THR A C 1
ATOM 802 O O . THR A 1 97 ? 6.601 -10.706 -4.775 1.00 83.25 97 THR A O 1
ATOM 805 N N . THR A 1 98 ? 7.916 -10.089 -3.070 1.00 86.25 98 THR A N 1
ATOM 806 C CA . THR A 1 98 ? 7.655 -11.324 -2.307 1.00 86.25 98 THR A CA 1
ATOM 807 C C . THR A 1 98 ? 6.180 -11.439 -1.912 1.00 86.25 98 THR A C 1
ATOM 809 O O . THR A 1 98 ? 5.619 -12.532 -1.816 1.00 86.25 98 THR A O 1
ATOM 812 N N . GLU A 1 99 ? 5.538 -10.294 -1.714 1.00 85.88 99 GLU A N 1
ATOM 813 C CA . GLU A 1 99 ? 4.137 -10.092 -1.382 1.00 85.88 99 GLU A CA 1
ATOM 814 C C . GLU A 1 99 ? 3.232 -10.602 -2.506 1.00 85.88 99 GLU A C 1
ATOM 816 O O . GLU A 1 99 ? 2.234 -11.275 -2.224 1.00 85.88 99 GLU A O 1
ATOM 821 N N . ALA A 1 100 ? 3.595 -10.353 -3.771 1.00 85.69 100 ALA A N 1
ATOM 822 C CA . ALA A 1 100 ? 2.859 -10.868 -4.920 1.00 85.69 100 ALA A CA 1
ATOM 823 C C . ALA A 1 100 ? 2.864 -12.403 -4.929 1.00 85.69 100 ALA A C 1
ATOM 825 O O . ALA A 1 100 ? 1.799 -13.021 -5.002 1.00 85.69 100 ALA A O 1
ATOM 826 N N . PHE A 1 101 ? 4.029 -13.036 -4.748 1.00 88.50 101 PHE A N 1
ATOM 827 C CA . PHE A 1 101 ? 4.124 -14.499 -4.696 1.00 88.50 101 PHE A CA 1
ATOM 828 C C . PHE A 1 101 ? 3.400 -15.105 -3.491 1.00 88.50 101 PHE A C 1
ATOM 830 O O . PHE A 1 101 ? 2.709 -16.113 -3.640 1.00 88.50 101 PHE A O 1
ATOM 837 N N . LYS A 1 102 ? 3.499 -14.491 -2.304 1.00 91.19 102 LYS A N 1
ATOM 838 C CA . LYS A 1 102 ? 2.737 -14.919 -1.114 1.00 91.19 102 LYS A CA 1
ATOM 839 C C . LYS A 1 102 ? 1.233 -14.879 -1.387 1.00 91.19 102 LYS A C 1
ATOM 841 O O . LYS A 1 102 ? 0.527 -15.838 -1.081 1.00 91.19 102 LYS A O 1
ATOM 846 N N . THR A 1 103 ? 0.757 -13.808 -2.017 1.00 89.12 103 THR A N 1
ATOM 847 C CA . THR A 1 103 ? -0.659 -13.641 -2.370 1.00 89.12 103 THR A CA 1
ATOM 848 C C . THR A 1 103 ? -1.109 -14.683 -3.394 1.00 89.12 103 THR A C 1
ATOM 850 O O . THR A 1 103 ? -2.145 -15.322 -3.204 1.00 89.12 103 THR A O 1
ATOM 853 N N . LEU A 1 104 ? -0.316 -14.918 -4.447 1.00 90.00 104 LEU A N 1
ATOM 854 C CA . LEU A 1 104 ? -0.589 -15.957 -5.444 1.00 90.00 104 LEU A CA 1
ATOM 855 C C . LEU A 1 104 ? -0.622 -17.354 -4.816 1.00 90.00 104 LEU A C 1
ATOM 857 O O . LEU A 1 104 ? -1.526 -18.130 -5.118 1.00 90.00 104 LEU A O 1
ATOM 861 N N . LYS A 1 105 ? 0.303 -17.655 -3.896 1.00 91.88 105 LYS A N 1
ATOM 862 C CA . LYS A 1 105 ? 0.347 -18.928 -3.167 1.00 91.88 105 LYS A CA 1
ATOM 863 C C . LYS A 1 105 ? -0.918 -19.153 -2.341 1.00 91.88 105 LYS A C 1
ATOM 865 O O . LYS A 1 105 ? -1.524 -20.214 -2.457 1.00 91.88 105 LYS A O 1
ATOM 870 N N . ILE A 1 106 ? -1.345 -18.157 -1.563 1.00 93.12 106 ILE A N 1
ATOM 871 C CA . ILE A 1 106 ? -2.584 -18.233 -0.771 1.00 93.12 106 ILE A CA 1
ATOM 872 C C . ILE A 1 106 ? -3.789 -18.443 -1.694 1.00 93.12 106 ILE A C 1
ATOM 874 O O . ILE A 1 106 ? -4.635 -19.298 -1.439 1.00 93.12 106 ILE A O 1
ATOM 878 N N . LYS A 1 107 ? -3.856 -17.697 -2.803 1.00 91.00 107 LYS A N 1
ATOM 879 C CA . LYS A 1 107 ? -4.946 -17.824 -3.774 1.00 91.00 107 LYS A CA 1
ATOM 880 C C . LYS A 1 107 ? -4.990 -19.223 -4.394 1.00 91.00 107 LYS A C 1
ATOM 882 O O . LYS A 1 107 ? -6.069 -19.793 -4.507 1.00 91.00 107 LYS A O 1
ATOM 887 N N . ALA A 1 108 ? -3.835 -19.780 -4.758 1.00 91.94 108 ALA A N 1
ATOM 888 C CA . ALA A 1 108 ? -3.724 -21.120 -5.325 1.00 91.94 108 ALA A CA 1
ATOM 889 C C . ALA A 1 108 ? -4.135 -22.209 -4.326 1.00 91.94 108 ALA A C 1
ATOM 891 O O . ALA A 1 108 ? -4.861 -23.122 -4.700 1.00 91.94 108 ALA A O 1
ATOM 892 N N . GLN A 1 109 ? -3.735 -22.084 -3.057 1.00 93.94 109 GLN A N 1
ATOM 893 C CA . GLN A 1 109 ? -4.110 -23.024 -1.993 1.00 93.94 109 GLN A CA 1
ATOM 894 C C . GLN A 1 109 ? -5.617 -23.033 -1.708 1.00 93.94 109 GLN A C 1
ATOM 896 O O . GLN A 1 109 ? -6.176 -24.081 -1.405 1.00 93.94 109 GLN A O 1
ATOM 901 N N . ASN A 1 110 ? -6.276 -21.880 -1.834 1.00 94.31 110 ASN A N 1
ATOM 902 C CA . ASN A 1 110 ? -7.716 -21.738 -1.604 1.00 94.31 110 ASN A CA 1
ATOM 903 C C . ASN A 1 110 ? -8.569 -22.022 -2.851 1.00 94.31 110 ASN A C 1
ATOM 905 O O . ASN A 1 110 ? -9.794 -21.909 -2.796 1.00 94.31 110 ASN A O 1
ATOM 909 N N . SER A 1 111 ? -7.949 -22.356 -3.985 1.00 92.12 111 SER A N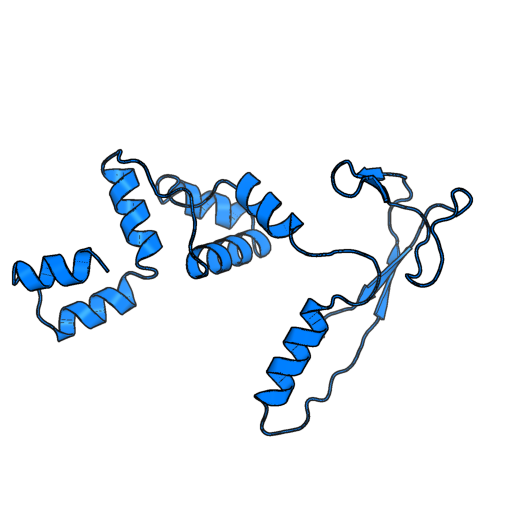 1
ATOM 910 C CA . SER A 1 111 ? -8.659 -22.643 -5.227 1.00 92.12 111 SER A CA 1
ATOM 911 C C . SER A 1 111 ? -8.833 -24.154 -5.404 1.00 92.12 111 SER A C 1
ATOM 913 O O . SER A 1 111 ? -7.846 -24.886 -5.383 1.00 92.12 111 SER A O 1
ATOM 915 N N . PRO A 1 112 ? -10.055 -24.650 -5.671 1.00 92.88 112 PRO A N 1
ATOM 916 C CA . PRO A 1 112 ? -10.288 -26.069 -5.952 1.00 92.88 112 PRO A CA 1
ATOM 917 C C . PRO A 1 112 ? -9.737 -26.508 -7.320 1.00 92.88 112 PRO A C 1
ATOM 919 O O . PRO A 1 112 ? -9.768 -27.688 -7.656 1.00 92.88 112 PRO A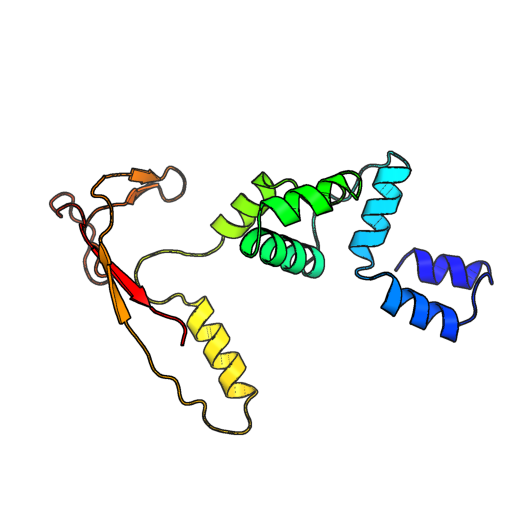 O 1
ATOM 922 N N . ARG A 1 113 ? -9.281 -25.557 -8.146 1.00 93.56 113 ARG A N 1
ATOM 923 C CA . ARG A 1 113 ? -8.751 -25.777 -9.497 1.00 93.56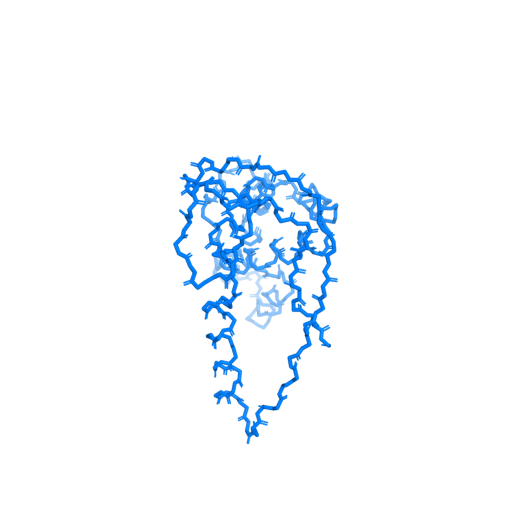 113 ARG A CA 1
ATOM 924 C C . ARG A 1 113 ? -7.399 -25.082 -9.666 1.00 93.56 113 ARG A C 1
ATOM 926 O O . ARG A 1 113 ? -7.176 -24.053 -9.020 1.00 93.56 113 ARG A O 1
ATOM 933 N N . PRO A 1 114 ? -6.524 -25.583 -10.557 1.00 89.00 114 PRO A N 1
ATOM 934 C CA . PRO A 1 114 ? -5.271 -24.909 -10.870 1.00 89.00 114 PRO A CA 1
ATOM 935 C C . PRO A 1 114 ? -5.541 -23.495 -11.392 1.00 89.00 114 PRO A C 1
ATOM 937 O O . PRO A 1 114 ? -6.407 -23.284 -12.242 1.00 89.00 114 PRO A O 1
ATOM 940 N N . ILE A 1 115 ? -4.801 -22.523 -10.861 1.00 89.06 115 ILE A N 1
ATOM 941 C CA . ILE A 1 115 ? -4.864 -21.136 -11.318 1.00 89.06 115 ILE A CA 1
ATOM 942 C C . ILE A 1 115 ? -3.931 -20.996 -12.515 1.00 89.06 115 ILE A C 1
ATOM 944 O O . ILE A 1 115 ? -2.727 -21.204 -12.390 1.00 89.06 115 ILE A O 1
ATOM 948 N N . ILE A 1 116 ? -4.494 -20.620 -13.659 1.00 88.62 116 ILE A N 1
ATOM 949 C CA . ILE A 1 116 ? -3.742 -20.257 -14.859 1.00 88.62 116 ILE A CA 1
ATOM 950 C C . ILE A 1 116 ? -3.688 -18.731 -14.909 1.00 88.62 116 ILE A C 1
ATOM 952 O O . ILE A 1 116 ? -4.722 -18.072 -14.791 1.00 88.62 116 ILE A O 1
ATOM 956 N N . CYS A 1 117 ? -2.492 -18.165 -15.053 1.00 83.38 117 CYS A N 1
ATOM 957 C CA . CYS A 1 117 ? -2.295 -16.727 -15.197 1.00 83.38 117 CYS A CA 1
ATOM 958 C C . CYS A 1 117 ? -1.415 -16.416 -16.408 1.00 83.38 117 CYS A C 1
ATOM 960 O O . CYS A 1 117 ? -0.490 -17.164 -16.722 1.00 83.38 117 CYS A O 1
ATOM 962 N N . THR A 1 118 ? -1.691 -15.287 -17.053 1.00 88.44 118 THR A N 1
ATOM 963 C CA . THR A 1 118 ? -0.872 -14.736 -18.134 1.00 88.44 118 THR A CA 1
ATOM 964 C C . THR A 1 118 ? -0.065 -13.573 -17.580 1.00 88.44 118 THR A C 1
ATOM 966 O O . THR A 1 118 ? -0.620 -12.699 -16.914 1.00 88.44 118 THR A O 1
ATOM 969 N N . LEU A 1 119 ? 1.239 -13.571 -17.844 1.00 88.06 119 LEU A N 1
ATOM 970 C CA . LEU A 1 119 ? 2.112 -12.449 -17.530 1.00 88.06 119 LEU A CA 1
ATOM 971 C C . LEU A 1 119 ? 2.224 -11.570 -18.775 1.00 88.06 119 LEU A C 1
ATOM 973 O O . LEU A 1 119 ? 2.729 -12.024 -19.799 1.00 88.06 119 LEU A O 1
ATOM 977 N N . VAL A 1 120 ? 1.732 -10.336 -18.679 1.00 89.94 120 VAL A N 1
ATOM 978 C CA . VAL A 1 120 ? 1.868 -9.325 -19.731 1.00 89.94 120 VAL A CA 1
ATOM 979 C C . VAL A 1 120 ? 2.830 -8.261 -19.236 1.00 89.94 120 VAL A C 1
ATOM 981 O O . VAL A 1 120 ? 2.640 -7.695 -18.157 1.00 89.94 120 VAL A O 1
ATOM 984 N N . ILE A 1 121 ? 3.868 -8.024 -20.026 1.00 89.94 121 ILE A N 1
ATOM 985 C CA . ILE A 1 121 ? 4.895 -7.023 -19.770 1.00 89.94 121 ILE A CA 1
ATOM 986 C C . ILE A 1 121 ? 4.879 -6.076 -20.957 1.00 89.94 121 ILE A C 1
ATOM 988 O O . ILE A 1 121 ? 4.835 -6.532 -22.099 1.00 89.94 121 ILE A O 1
ATOM 992 N N . ASP A 1 122 ? 4.913 -4.786 -20.667 1.00 92.31 122 ASP A N 1
ATOM 993 C CA . ASP A 1 122 ? 5.060 -3.739 -21.668 1.00 92.31 122 ASP A CA 1
ATOM 994 C C . ASP A 1 122 ? 6.153 -2.761 -21.236 1.00 92.31 122 ASP A C 1
ATOM 996 O O . ASP A 1 122 ? 6.552 -2.724 -20.067 1.00 92.31 122 ASP A O 1
ATOM 1000 N N . GLU A 1 123 ? 6.650 -1.985 -22.185 1.00 91.19 123 GLU A N 1
ATOM 1001 C CA . GLU A 1 123 ? 7.672 -0.976 -21.962 1.00 91.19 123 GLU A CA 1
ATOM 1002 C C . GLU A 1 123 ? 7.032 0.409 -21.843 1.00 91.19 123 GLU A C 1
ATOM 1004 O O . GLU A 1 123 ? 6.179 0.801 -22.638 1.00 91.19 123 GLU A O 1
ATOM 1009 N N . MET A 1 124 ? 7.441 1.173 -20.833 1.00 92.62 124 MET A N 1
ATOM 1010 C CA . MET A 1 124 ? 6.965 2.533 -20.616 1.00 92.62 124 MET A CA 1
ATOM 1011 C C . MET A 1 124 ? 8.145 3.495 -20.540 1.00 92.62 124 MET A C 1
ATOM 1013 O O . MET A 1 124 ? 9.020 3.357 -19.686 1.00 92.62 124 MET A O 1
ATOM 1017 N N . ALA A 1 125 ? 8.134 4.518 -21.394 1.00 94.12 125 ALA A N 1
ATOM 1018 C CA . ALA A 1 125 ? 9.105 5.601 -21.323 1.00 94.12 125 ALA A CA 1
ATOM 1019 C C . ALA A 1 125 ? 8.962 6.374 -19.998 1.00 94.12 125 ALA A C 1
ATOM 1021 O O . ALA A 1 125 ? 7.869 6.799 -19.608 1.00 94.12 125 ALA A O 1
ATOM 1022 N N . ILE A 1 126 ? 10.085 6.599 -19.325 1.00 92.12 126 ILE A N 1
ATOM 1023 C CA . ILE A 1 126 ? 10.209 7.366 -18.088 1.00 92.12 126 ILE A CA 1
ATOM 1024 C C . ILE A 1 126 ? 11.103 8.588 -18.299 1.00 92.12 126 ILE A C 1
ATOM 1026 O O . ILE A 1 126 ? 11.885 8.694 -19.242 1.00 92.12 126 ILE A O 1
ATOM 1030 N N . ARG A 1 127 ? 10.975 9.567 -17.402 1.00 91.62 127 ARG A N 1
ATOM 1031 C CA . ARG A 1 127 ? 11.865 10.729 -17.411 1.00 91.62 127 ARG A CA 1
ATOM 1032 C C . ARG A 1 127 ? 13.216 10.319 -16.841 1.00 91.62 127 ARG A C 1
ATOM 1034 O O . ARG A 1 127 ? 13.274 9.854 -15.706 1.00 91.62 127 ARG A O 1
ATOM 1041 N N . LYS A 1 128 ? 14.275 10.565 -17.610 1.00 91.62 128 LYS A N 1
ATOM 1042 C CA . LYS A 1 128 ? 15.656 10.444 -17.141 1.00 91.62 128 LYS A CA 1
ATOM 1043 C C . LYS A 1 128 ? 15.900 11.395 -15.970 1.00 91.62 128 LYS A C 1
ATOM 1045 O O . LYS A 1 128 ? 15.459 12.549 -16.004 1.00 91.62 128 LYS A O 1
ATOM 1050 N N . GLY A 1 129 ? 16.571 10.900 -14.941 1.00 89.31 129 GLY A N 1
ATOM 1051 C CA . GLY A 1 129 ? 16.960 11.697 -13.790 1.00 89.31 129 GLY A CA 1
ATOM 1052 C C . GLY A 1 129 ? 17.406 10.839 -12.618 1.00 89.31 129 GLY A C 1
ATOM 1053 O O . GLY A 1 129 ? 16.847 9.774 -12.365 1.00 89.31 129 GLY A O 1
ATOM 1054 N N . LEU A 1 130 ? 18.404 11.336 -11.890 1.00 89.50 130 LEU A N 1
ATOM 1055 C CA . LEU A 1 130 ? 18.952 10.691 -10.705 1.00 89.50 130 LEU A CA 1
ATOM 1056 C C . LEU A 1 130 ? 18.292 11.244 -9.434 1.00 89.50 130 LEU A C 1
ATOM 1058 O O . LEU A 1 130 ? 18.310 12.452 -9.186 1.00 89.50 130 LEU A O 1
ATOM 1062 N N . TYR A 1 131 ? 17.746 10.363 -8.600 1.00 89.06 131 TYR A N 1
ATOM 1063 C CA . TYR A 1 131 ? 17.048 10.736 -7.370 1.00 89.06 131 TYR A CA 1
ATOM 1064 C C . TYR A 1 131 ? 17.695 10.070 -6.164 1.00 89.06 131 TYR A C 1
ATOM 1066 O O . TYR A 1 131 ? 17.764 8.849 -6.083 1.00 89.06 131 TYR A O 1
ATOM 1074 N N . TRP A 1 132 ? 18.143 10.869 -5.201 1.00 88.56 132 TRP A N 1
ATOM 1075 C CA . TRP A 1 132 ? 18.623 10.351 -3.924 1.00 88.56 132 TRP A CA 1
ATOM 1076 C C . TRP A 1 132 ? 17.448 10.081 -2.983 1.00 88.56 132 TRP A C 1
ATOM 1078 O O . TRP A 1 132 ? 16.717 11.013 -2.630 1.00 88.56 132 TRP A O 1
ATOM 1088 N N . ASP A 1 133 ? 17.295 8.837 -2.531 1.00 86.00 133 ASP A N 1
ATOM 1089 C CA . ASP A 1 133 ? 16.380 8.520 -1.440 1.00 86.00 133 ASP A CA 1
ATOM 1090 C C . ASP A 1 133 ? 17.118 8.469 -0.100 1.00 86.00 133 ASP A C 1
ATOM 1092 O O . ASP A 1 133 ? 18.008 7.655 0.157 1.00 86.00 133 ASP A O 1
ATOM 1096 N N . ASN A 1 134 ? 16.685 9.334 0.813 1.00 84.19 134 ASN A N 1
ATOM 1097 C CA . ASN A 1 134 ? 17.217 9.380 2.166 1.00 84.19 134 ASN A CA 1
ATOM 1098 C C . ASN A 1 134 ? 16.831 8.166 3.015 1.00 84.19 134 ASN A C 1
ATOM 1100 O O . ASN A 1 134 ? 17.521 7.925 4.011 1.00 84.19 134 ASN A O 1
ATOM 1104 N N . SER A 1 135 ? 15.742 7.469 2.668 1.00 81.38 135 SER A N 1
ATOM 1105 C CA . SER A 1 135 ? 15.246 6.306 3.405 1.00 81.38 135 SER A CA 1
ATOM 1106 C C . SER A 1 135 ? 16.052 5.053 3.075 1.00 81.38 135 SER A C 1
ATOM 1108 O O . SER A 1 135 ? 16.578 4.428 3.994 1.00 81.38 135 SER A O 1
ATOM 1110 N N . SER A 1 136 ? 16.205 4.715 1.791 1.00 79.44 136 SER A N 1
ATOM 1111 C CA . SER A 1 136 ? 16.996 3.557 1.355 1.00 79.44 136 SER A CA 1
ATOM 1112 C C . SER A 1 136 ? 18.504 3.819 1.286 1.00 79.44 136 SER A C 1
ATOM 1114 O O . SER A 1 136 ? 19.272 2.863 1.223 1.00 79.44 136 SER A O 1
ATOM 1116 N N . LYS A 1 137 ? 18.941 5.089 1.362 1.00 84.94 137 LYS A N 1
ATOM 1117 C CA . LYS A 1 137 ? 20.349 5.514 1.215 1.00 84.94 137 LYS A CA 1
ATOM 1118 C C . LYS A 1 137 ? 20.946 5.115 -0.137 1.00 84.94 137 LYS A C 1
ATOM 1120 O O . LYS A 1 137 ? 22.110 4.728 -0.208 1.00 84.94 137 LYS A O 1
ATOM 1125 N N . LYS A 1 138 ? 20.142 5.229 -1.194 1.00 84.25 138 LYS A N 1
ATOM 1126 C CA . LYS A 1 138 ? 20.504 4.842 -2.559 1.00 84.25 138 LYS A CA 1
ATOM 1127 C C . LYS A 1 138 ? 20.083 5.889 -3.584 1.00 84.25 138 LYS A C 1
ATOM 1129 O O . LYS A 1 138 ? 19.191 6.707 -3.338 1.00 84.25 138 LYS A O 1
ATOM 1134 N N . PHE A 1 139 ? 20.726 5.835 -4.748 1.00 85.94 139 PHE A N 1
ATOM 1135 C CA . PHE A 1 139 ? 20.315 6.583 -5.930 1.00 85.94 139 PHE A CA 1
ATOM 1136 C C . PHE A 1 139 ? 19.379 5.739 -6.799 1.00 85.94 139 PHE A C 1
ATOM 1138 O O . PHE A 1 139 ? 19.712 4.622 -7.179 1.00 85.94 139 PHE A O 1
ATOM 1145 N N . TYR A 1 140 ? 18.234 6.309 -7.162 1.00 86.88 140 TYR A N 1
ATOM 1146 C CA . TYR A 1 140 ? 17.305 5.770 -8.151 1.00 86.88 140 TYR A CA 1
ATOM 1147 C C . TYR A 1 140 ? 17.451 6.505 -9.487 1.00 86.88 140 TYR A C 1
ATOM 1149 O O . TYR A 1 140 ? 17.878 7.659 -9.523 1.00 86.88 140 TYR A O 1
ATOM 1157 N N . GLY A 1 141 ? 17.056 5.845 -10.579 1.00 86.81 141 GLY A N 1
ATOM 1158 C CA . GLY A 1 141 ? 17.045 6.428 -11.928 1.00 86.81 141 GLY A CA 1
ATOM 1159 C C . GLY A 1 141 ? 18.127 5.908 -12.872 1.00 86.81 141 GLY A C 1
ATOM 1160 O O . GLY A 1 141 ? 18.138 6.279 -14.042 1.00 86.81 141 GLY A O 1
ATOM 1161 N N . ARG A 1 142 ? 19.006 5.022 -12.398 1.00 88.00 142 ARG A N 1
ATOM 1162 C CA . ARG A 1 142 ? 19.929 4.256 -13.248 1.00 88.00 142 ARG A CA 1
ATOM 1163 C C . ARG A 1 142 ? 19.280 2.965 -13.738 1.00 88.00 142 ARG A C 1
ATOM 1165 O O . ARG A 1 142 ? 18.315 2.487 -13.138 1.00 88.00 142 ARG A O 1
ATOM 1172 N N . ILE A 1 143 ? 19.819 2.404 -14.816 1.00 86.06 143 ILE A N 1
ATOM 1173 C CA . ILE A 1 143 ? 19.403 1.094 -15.326 1.00 86.06 143 ILE A CA 1
ATOM 1174 C C . ILE A 1 143 ? 19.608 0.043 -14.231 1.00 86.06 143 ILE A C 1
ATOM 1176 O O . ILE A 1 143 ? 20.729 -0.200 -13.789 1.00 86.06 143 ILE A O 1
ATOM 1180 N N . ASN A 1 144 ? 18.516 -0.594 -13.812 1.00 80.69 144 ASN A N 1
ATOM 1181 C CA . ASN A 1 144 ? 18.535 -1.673 -12.835 1.00 80.69 144 ASN A CA 1
ATOM 1182 C C . ASN A 1 144 ? 17.692 -2.842 -13.355 1.00 80.69 144 ASN A C 1
ATOM 1184 O O . ASN A 1 144 ? 16.473 -2.742 -13.478 1.00 80.69 144 ASN A O 1
ATOM 1188 N N . THR A 1 145 ? 18.360 -3.948 -13.674 1.00 74.06 145 THR A N 1
ATOM 1189 C CA . THR A 1 145 ? 17.736 -5.185 -14.169 1.00 74.06 145 THR A CA 1
ATOM 1190 C C . THR A 1 145 ? 17.459 -6.200 -13.056 1.00 74.06 145 THR A C 1
ATOM 1192 O O . THR A 1 145 ? 16.978 -7.293 -13.338 1.00 74.06 145 THR A O 1
ATOM 1195 N N . GLY A 1 146 ? 17.773 -5.869 -11.797 1.00 69.50 146 GLY A N 1
ATOM 1196 C CA . GLY A 1 146 ? 17.614 -6.748 -10.634 1.00 69.50 146 GLY A CA 1
ATOM 1197 C C . GLY A 1 146 ? 18.634 -7.892 -10.544 1.00 69.50 146 GLY A C 1
ATOM 1198 O O . GLY A 1 146 ? 18.515 -8.736 -9.661 1.00 69.50 146 GLY A O 1
ATOM 1199 N N . ILE A 1 147 ? 19.618 -7.947 -11.454 1.00 66.75 147 ILE A N 1
ATOM 1200 C CA . ILE A 1 147 ? 20.584 -9.059 -11.577 1.00 66.75 147 ILE A CA 1
ATOM 1201 C C . ILE A 1 147 ? 22.036 -8.606 -11.322 1.00 66.75 147 ILE A C 1
ATOM 1203 O O . ILE A 1 147 ? 22.887 -9.440 -11.021 1.00 66.75 147 ILE A O 1
ATOM 1207 N N . MET A 1 148 ? 22.345 -7.308 -11.419 1.00 57.03 148 MET A N 1
ATOM 1208 C CA . MET A 1 148 ? 23.721 -6.789 -11.348 1.00 57.03 148 MET A CA 1
ATOM 1209 C C . MET A 1 148 ? 23.927 -5.860 -10.147 1.00 57.03 148 MET A C 1
ATOM 1211 O O . MET A 1 148 ? 22.997 -5.175 -9.723 1.00 57.03 148 MET A O 1
ATOM 1215 N N . GLU A 1 149 ? 25.152 -5.834 -9.614 1.00 59.00 149 GLU A N 1
ATOM 1216 C CA . GLU A 1 149 ? 25.560 -4.865 -8.593 1.00 59.00 149 GLU A CA 1
ATOM 1217 C C . GLU A 1 149 ? 25.487 -3.440 -9.158 1.00 59.00 149 GLU A C 1
ATOM 1219 O O . GLU A 1 149 ? 25.881 -3.191 -10.299 1.00 59.00 149 GLU A O 1
ATOM 1224 N N . GLU A 1 150 ? 24.972 -2.511 -8.350 1.00 57.69 150 GLU A N 1
ATOM 1225 C CA . GLU A 1 150 ? 24.911 -1.084 -8.665 1.00 57.69 150 GLU A CA 1
ATOM 1226 C C . GLU A 1 150 ? 26.337 -0.560 -8.916 1.00 57.69 150 GLU A C 1
ATOM 1228 O O . GLU A 1 150 ? 27.075 -0.262 -7.979 1.00 57.69 150 GLU A O 1
ATOM 1233 N N . SER A 1 151 ? 26.752 -0.453 -10.180 1.00 57.84 151 SER A N 1
ATOM 1234 C CA . SER A 1 151 ? 27.975 0.266 -10.534 1.00 57.84 151 SER A CA 1
ATOM 1235 C C . SER A 1 151 ? 27.644 1.740 -10.749 1.00 57.84 151 SER A C 1
ATOM 1237 O O . SER A 1 151 ? 26.690 2.084 -11.450 1.00 57.84 151 SER A O 1
ATOM 1239 N N . ASP A 1 152 ? 28.463 2.640 -10.203 1.00 60.19 152 ASP A N 1
ATOM 1240 C CA . ASP A 1 152 ? 28.298 4.093 -10.383 1.00 60.19 152 ASP A CA 1
ATOM 1241 C C . ASP A 1 152 ? 28.450 4.569 -11.840 1.00 60.19 152 ASP A C 1
ATOM 1243 O O . ASP A 1 152 ? 28.189 5.731 -12.148 1.00 60.19 152 ASP A O 1
ATOM 1247 N N . SER A 1 153 ? 28.847 3.664 -12.736 1.00 62.16 153 SER A N 1
ATOM 1248 C CA . SER A 1 153 ? 29.008 3.876 -14.173 1.00 62.16 153 SER A CA 1
ATOM 1249 C C . SER A 1 153 ? 27.766 3.550 -15.011 1.00 62.16 153 SER A C 1
ATOM 1251 O O . SER A 1 153 ? 27.831 3.666 -16.233 1.00 62.16 153 SER A O 1
ATOM 1253 N N . THR A 1 154 ? 26.660 3.109 -14.403 1.00 69.19 154 THR A N 1
ATOM 1254 C CA . THR A 1 154 ? 25.437 2.774 -15.151 1.00 69.19 154 THR A CA 1
ATOM 1255 C C . THR A 1 154 ? 24.698 4.021 -15.634 1.00 69.19 154 THR A C 1
ATOM 1257 O O . THR A 1 154 ? 24.536 5.000 -14.901 1.00 69.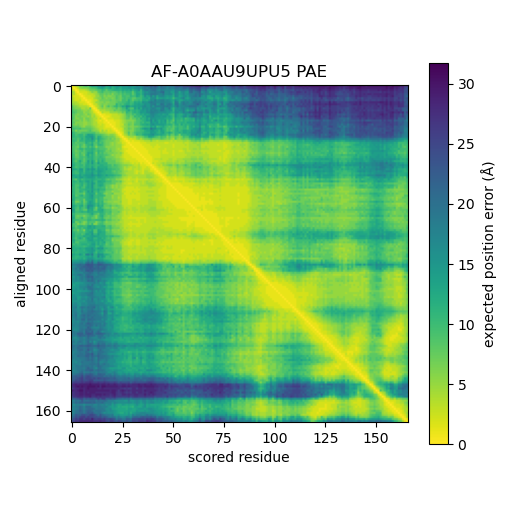19 154 THR A O 1
ATOM 1260 N N . GLU A 1 155 ? 24.249 3.977 -16.889 1.00 83.94 155 GLU A N 1
ATOM 1261 C CA . GLU A 1 155 ? 23.498 5.060 -17.526 1.00 83.94 155 GLU A CA 1
ATOM 1262 C C . GLU A 1 155 ? 22.124 5.280 -16.868 1.00 83.94 155 GLU A C 1
ATOM 1264 O O . GLU A 1 155 ? 21.568 4.400 -16.201 1.00 83.94 155 GLU A O 1
ATOM 1269 N N . GLU A 1 156 ? 21.562 6.474 -17.069 1.00 89.12 156 GLU A N 1
ATOM 1270 C CA . GLU A 1 156 ? 20.207 6.803 -16.623 1.00 89.12 156 GLU A CA 1
ATOM 1271 C C . GLU A 1 156 ? 19.157 6.052 -17.451 1.00 89.12 156 GLU A C 1
ATOM 1273 O O . GLU A 1 156 ? 19.187 6.067 -18.685 1.00 89.12 156 GLU A O 1
ATOM 1278 N N . ALA A 1 157 ? 18.189 5.443 -16.769 1.00 89.38 157 ALA A N 1
ATOM 1279 C CA . ALA A 1 157 ? 17.110 4.705 -17.407 1.00 89.38 157 ALA A CA 1
ATOM 1280 C C . ALA 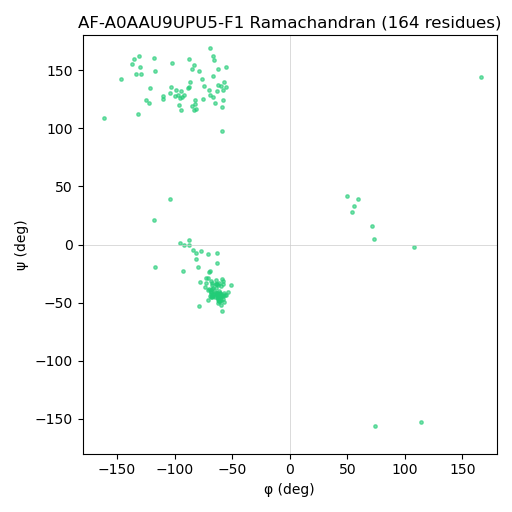A 1 157 ? 16.156 5.656 -18.155 1.00 89.38 157 ALA A C 1
ATOM 1282 O O . ALA A 1 157 ? 15.656 6.632 -17.591 1.00 89.38 157 ALA A O 1
ATOM 1283 N N . SER A 1 158 ? 15.890 5.361 -19.432 1.00 91.69 158 SER A N 1
ATOM 1284 C CA . SER A 1 158 ? 14.848 6.013 -20.245 1.00 91.69 158 SER A CA 1
ATOM 1285 C C . SER A 1 158 ? 13.515 5.288 -20.216 1.00 91.69 158 SER A C 1
ATOM 1287 O O . SER A 1 158 ? 12.496 5.911 -20.491 1.00 91.69 158 SER A O 1
ATOM 1289 N N . GLU A 1 159 ? 13.513 3.997 -19.906 1.00 90.69 159 GLU A N 1
ATOM 1290 C CA . GLU A 1 159 ? 12.349 3.119 -20.001 1.00 90.69 159 GLU A CA 1
ATOM 1291 C C . GLU A 1 159 ? 12.267 2.211 -18.772 1.00 90.69 159 GLU A C 1
ATOM 1293 O O . GLU A 1 159 ? 13.270 1.934 -18.107 1.00 90.69 159 GLU A O 1
ATOM 1298 N N . CYS A 1 160 ? 11.060 1.746 -18.458 1.00 89.25 160 CYS A N 1
ATOM 1299 C CA . CYS A 1 160 ? 10.833 0.704 -17.469 1.00 89.25 160 CYS A CA 1
ATOM 1300 C C . CYS A 1 160 ? 9.869 -0.361 -17.996 1.00 89.25 160 CYS A C 1
ATOM 1302 O O . CYS A 1 160 ? 8.930 -0.064 -18.735 1.00 89.25 160 CYS A O 1
ATOM 1304 N N . PHE A 1 161 ? 10.081 -1.609 -17.574 1.00 88.50 161 PHE A N 1
ATOM 1305 C CA . PHE A 1 161 ? 9.126 -2.683 -17.822 1.00 88.50 161 PHE A CA 1
ATOM 1306 C C . PHE A 1 161 ? 8.010 -2.644 -16.783 1.00 88.50 161 PHE A C 1
ATOM 1308 O O . PHE A 1 161 ? 8.259 -2.713 -15.577 1.00 88.50 161 PHE A O 1
ATOM 1315 N N . VAL A 1 162 ? 6.769 -2.562 -17.254 1.00 86.81 162 VAL A N 1
ATOM 1316 C CA . VAL A 1 162 ? 5.573 -2.536 -16.416 1.00 86.81 162 VAL A CA 1
ATOM 1317 C C . VAL A 1 162 ? 4.817 -3.844 -16.589 1.00 86.81 162 VAL A C 1
ATOM 1319 O O . VAL A 1 162 ? 4.486 -4.254 -17.700 1.00 86.81 162 VAL A O 1
ATOM 1322 N N . MET A 1 163 ? 4.512 -4.502 -15.470 1.00 85.00 163 MET A N 1
ATOM 1323 C CA . MET A 1 163 ? 3.608 -5.650 -15.465 1.00 85.00 163 MET A CA 1
ATOM 1324 C C . MET A 1 163 ? 2.169 -5.148 -15.469 1.00 85.00 163 MET A C 1
ATOM 1326 O O . MET A 1 163 ? 1.722 -4.494 -14.523 1.00 85.00 163 MET A O 1
ATOM 1330 N N . LEU A 1 164 ? 1.442 -5.458 -16.536 1.00 75.12 164 LEU A N 1
ATOM 1331 C CA . LEU A 1 164 ? 0.062 -5.026 -16.695 1.00 75.12 164 LEU A CA 1
ATOM 1332 C C . LEU A 1 164 ? -0.890 -6.018 -16.028 1.00 75.12 164 LEU A C 1
ATOM 1334 O O . LEU A 1 164 ? -0.731 -7.238 -16.110 1.00 75.12 164 LEU A O 1
ATOM 1338 N N . ARG A 1 165 ? -1.916 -5.475 -15.371 1.00 63.41 165 ARG A N 1
ATOM 1339 C CA . ARG A 1 165 ? -3.046 -6.260 -14.880 1.00 63.41 165 ARG A CA 1
ATOM 1340 C C . ARG A 1 165 ? -4.029 -6.452 -16.034 1.00 63.41 165 ARG A C 1
ATOM 1342 O O . ARG A 1 165 ? -4.584 -5.464 -16.506 1.00 63.41 165 ARG A O 1
ATOM 1349 N N . LEU A 1 166 ? -4.227 -7.701 -16.454 1.00 40.75 166 LEU A N 1
ATOM 1350 C CA . LEU A 1 166 ? -5.359 -8.100 -17.298 1.00 40.75 166 LEU A CA 1
ATOM 1351 C C . LEU A 1 166 ? -6.675 -8.060 -16.508 1.00 40.75 166 LEU A C 1
ATOM 1353 O O . LEU A 1 166 ? -6.653 -8.391 -15.293 1.00 40.75 166 LEU A O 1
#

pLDDT: mean 82.9, std 10.95, range [40.75, 95.19]

Sequence (166 aa):
MIFKDELKQKNFVSHESAILLEECAGSPEFLSRQIFKHRGEPCPRKYGEDIRKFDLTLNFLSPKAYKFVRTTYNDCLPHPRTLTKWYQSVDAEPGFTTEAFKTLKIKAQNSPRPIICTLVIDEMAIRKGLYWDNSSKKFYGRINTGIMEESDSTEEASECFVMLRL

Radius of gyration: 22.86 Å; Cα contacts (8 Å, |Δi|>4): 127; chains: 1; bounding box: 62×42×53 Å

InterPro domains:
  IPR021896 THAP9-like, helix-turn-helix domain [PF12017] (6-86)
  IPR048365 Transposable element P transposase-like, RNase H domain, N-terminal [PF21787] (92-164)

Organism: Euphydryas editha (NCBI:txid104508)

Mean predicted aligned error: 10.44 Å

Secondary structure (DSSP, 8-state):
-HHHHHHHHTT-S-HHHHHHHHHHS--HHHHHHHHHHHHTPPPPSSPPHHHHHHHHHHHHH-HHHHHHHHHHTTT-SPPHHHHHHHHTTS---SS--HHHHHHHHHHHHT-SSPPP---EEEEEE-----EEETTTTEEESB---SSS---TTPPBPSEEEEEEP-

Foldseek 3Di:
DVVLVVCVVVVVDDPVVSVVCDVPVPDPLLVVLLVCLVVVHDRDPDDDPVLLVVLLVQCVVPVVSSVVVCVVSNNSHDDVVVSVVVVVVADPDPDDGPVVVVVVVVVCVPDPDGDDDDWDKDKDFDDADWDQDPVVRDIDQFDDPPPDDDDPPTGGDGMDIDTDDD